Protein AF-A0A6B1GBG8-F1 (afdb_monomer_lite)

Radius of gyration: 20.49 Å; chains: 1; bounding box: 56×44×57 Å

Sequence (162 aa):
MVTTERNPVDLGHRLVSLHEVITKLRRECPWDRAQTHATLAPYALDEASELAEALQAAEEALSGDTDESATAIEDLVEELGDVLLQVLMNAAIGEQAGTFTLAEVLETVEAKMLRRHPHVFERDPDAPEPTDAELSVQWEAIKAAEREARAQRIAAREARTS

Foldseek 3Di:
DDPPPPDVVVVVVVVVVVLVVLLVCCVPPPVLVPDDLVNCVVVLVVLVVQLVVLVVQQVVLVVDDDPSNVVSVVSNVVSVVSNVSSLSSHQSNCVVVVNHHPVVVVVVVVVVVCLLPCLVVVDDPPDDRDDPVRSVVSNVVSVVVVVVVVVVVVVVVVVVVD

Secondary structure (DSSP, 8-state):
-------HHHHHHHHHHHHHHHHHHHHH-HHHHH--HHHHHHHHHHHHHHHHHHHHHHHHHHHS-STHHHHHHHHHHHHHHHHHHHHHHHHHHHHHTTS--HHHHHHHHHHHHHHH-HHHHSS-TTSPPPPHHHHHHHHHHHHHHHHHHHHHHHHHHHTT--

Structure (mmCIF, N/CA/C/O backbone):
data_AF-A0A6B1GBG8-F1
#
_entry.id   AF-A0A6B1GBG8-F1
#
loop_
_atom_site.group_PDB
_atom_site.id
_atom_site.type_symbol
_atom_site.label_atom_id
_atom_site.label_alt_id
_atom_site.label_comp_id
_atom_site.label_asym_id
_atom_site.label_entity_id
_atom_site.label_seq_id
_atom_site.pdbx_PDB_ins_code
_atom_site.Cartn_x
_atom_site.Cartn_y
_atom_site.Cartn_z
_atom_site.occupancy
_atom_site.B_iso_or_equiv
_atom_site.auth_seq_id
_atom_site.auth_comp_id
_atom_site.auth_asym_id
_atom_site.auth_atom_id
_atom_site.pdbx_PDB_model_num
ATOM 1 N N . MET A 1 1 ? 21.094 -22.755 -6.198 1.00 35.41 1 MET A N 1
ATOM 2 C CA . MET A 1 1 ? 20.268 -21.957 -7.124 1.00 35.41 1 MET A CA 1
ATOM 3 C C . MET A 1 1 ? 18.860 -22.540 -7.112 1.00 35.41 1 MET A C 1
ATOM 5 O O . MET A 1 1 ? 18.545 -23.404 -7.918 1.00 35.41 1 MET A O 1
ATOM 9 N N . VAL A 1 2 ? 18.059 -22.189 -6.102 1.00 34.66 2 VAL A N 1
ATOM 10 C CA . VAL A 1 2 ? 16.650 -22.600 -6.048 1.00 34.66 2 VAL A CA 1
ATOM 11 C C . VAL A 1 2 ? 15.888 -21.574 -6.870 1.00 34.66 2 VAL A C 1
ATOM 13 O O . VAL A 1 2 ? 15.715 -20.438 -6.447 1.00 34.66 2 VAL A O 1
ATOM 16 N N . THR A 1 3 ? 15.502 -21.949 -8.082 1.00 43.97 3 THR A N 1
ATOM 17 C CA . THR A 1 3 ? 14.467 -21.236 -8.825 1.00 43.97 3 THR A CA 1
ATOM 18 C C . THR A 1 3 ? 13.159 -21.459 -8.077 1.00 43.97 3 THR A C 1
ATOM 20 O O . THR A 1 3 ? 12.514 -22.492 -8.251 1.00 43.97 3 THR A O 1
ATOM 23 N N . THR A 1 4 ? 12.796 -20.542 -7.183 1.00 52.06 4 THR A N 1
ATOM 24 C CA . THR A 1 4 ? 11.460 -20.533 -6.590 1.00 52.06 4 THR A CA 1
ATOM 25 C C . THR A 1 4 ? 10.491 -20.218 -7.723 1.00 52.06 4 THR A C 1
ATOM 27 O O . THR A 1 4 ? 10.366 -19.064 -8.135 1.00 52.06 4 THR A O 1
ATOM 30 N N . GLU A 1 5 ? 9.850 -21.241 -8.293 1.00 49.81 5 GLU A N 1
ATOM 31 C CA . GLU A 1 5 ? 8.660 -21.027 -9.113 1.00 49.81 5 GLU A CA 1
ATOM 32 C C . GLU A 1 5 ? 7.691 -20.186 -8.278 1.00 49.81 5 GLU A C 1
ATOM 34 O O . GLU A 1 5 ? 7.261 -20.602 -7.199 1.00 49.81 5 GLU A O 1
ATOM 39 N N . ARG A 1 6 ? 7.396 -18.965 -8.738 1.00 59.47 6 ARG A N 1
ATOM 40 C CA . ARG A 1 6 ? 6.425 -18.082 -8.089 1.00 59.47 6 ARG A CA 1
ATOM 41 C C . ARG A 1 6 ? 5.047 -18.710 -8.259 1.00 59.47 6 ARG A C 1
ATOM 43 O O . ARG A 1 6 ? 4.381 -18.496 -9.266 1.00 59.47 6 ARG A O 1
ATOM 50 N N . ASN A 1 7 ? 4.649 -19.525 -7.290 1.00 63.94 7 ASN A N 1
ATOM 51 C CA . ASN A 1 7 ? 3.328 -20.124 -7.242 1.00 63.94 7 ASN A CA 1
ATOM 52 C C . ASN A 1 7 ? 2.310 -19.044 -6.820 1.00 63.94 7 ASN A C 1
ATOM 54 O O . ASN A 1 7 ? 2.359 -18.591 -5.674 1.00 63.94 7 ASN A O 1
ATOM 58 N N . PRO A 1 8 ? 1.371 -18.629 -7.692 1.00 63.62 8 PRO A N 1
ATOM 59 C CA . PRO A 1 8 ? 0.387 -17.599 -7.353 1.00 63.62 8 PRO A CA 1
ATOM 60 C C . PRO A 1 8 ? -0.531 -18.011 -6.190 1.00 63.62 8 PRO A C 1
ATOM 62 O O . PRO A 1 8 ? -1.005 -17.151 -5.451 1.00 63.62 8 PRO A O 1
ATOM 65 N N . VAL A 1 9 ? -0.731 -19.318 -5.974 1.00 68.31 9 VAL A N 1
ATOM 66 C CA . VAL A 1 9 ? -1.481 -19.844 -4.823 1.00 68.31 9 VAL A CA 1
ATOM 67 C C . VAL A 1 9 ? -0.731 -19.582 -3.511 1.00 68.31 9 VAL A C 1
ATOM 69 O O . VAL A 1 9 ? -1.359 -19.247 -2.511 1.00 68.31 9 VAL A O 1
ATOM 72 N N . ASP A 1 10 ? 0.605 -19.667 -3.509 1.00 85.88 10 ASP A N 1
ATOM 73 C CA . ASP A 1 10 ? 1.422 -19.347 -2.327 1.00 85.88 10 ASP A CA 1
ATOM 74 C C . ASP A 1 10 ? 1.359 -17.849 -1.993 1.00 85.88 10 ASP A C 1
ATOM 76 O O . ASP A 1 10 ? 1.184 -17.478 -0.834 1.00 85.88 10 ASP A O 1
ATOM 80 N N . LEU A 1 11 ? 1.408 -16.978 -3.007 1.00 87.94 11 LEU A N 1
ATOM 81 C CA . LEU A 1 11 ? 1.318 -15.527 -2.811 1.00 87.94 11 LEU A CA 1
ATOM 82 C C . LEU A 1 11 ? -0.025 -15.107 -2.197 1.00 87.94 11 LEU A C 1
ATOM 84 O O . LEU A 1 11 ? -0.044 -14.359 -1.218 1.00 87.94 11 LEU A O 1
ATOM 88 N N . GLY A 1 12 ? -1.137 -15.611 -2.742 1.00 90.12 12 GLY A N 1
ATOM 89 C CA . GLY A 1 12 ? -2.470 -15.329 -2.205 1.00 90.12 12 GLY A CA 1
ATOM 90 C C . GLY A 1 12 ? -2.600 -15.760 -0.742 1.00 90.12 12 GLY A C 1
ATOM 91 O O . GLY A 1 12 ? -3.055 -14.980 0.093 1.00 90.12 12 GLY A O 1
ATOM 92 N N . HIS A 1 13 ? -2.118 -16.960 -0.402 1.00 94.25 13 HIS A N 1
ATOM 93 C CA . HIS A 1 13 ? -2.116 -17.436 0.982 1.00 94.25 13 HIS A CA 1
ATOM 94 C C . HIS A 1 13 ? -1.251 -16.577 1.911 1.00 94.25 13 HIS A C 1
ATOM 96 O O . HIS A 1 13 ? -1.662 -16.319 3.041 1.00 94.25 13 HIS A O 1
ATOM 102 N N . ARG A 1 14 ? -0.078 -16.108 1.464 1.00 94.38 14 ARG A N 1
ATOM 103 C CA . ARG A 1 14 ? 0.786 -15.230 2.274 1.00 94.38 14 ARG A CA 1
ATOM 104 C C . ARG A 1 14 ? 0.128 -13.890 2.576 1.00 94.38 14 ARG A C 1
ATOM 106 O O . ARG A 1 14 ? 0.174 -13.458 3.724 1.00 94.38 14 ARG A O 1
ATOM 113 N N . LEU A 1 15 ? -0.512 -13.266 1.586 1.00 94.69 15 LEU A N 1
ATOM 114 C CA . LEU A 1 15 ? -1.216 -11.998 1.787 1.00 94.69 15 LEU A CA 1
ATOM 115 C C . LEU A 1 15 ? -2.399 -12.158 2.751 1.00 94.69 15 LEU A C 1
ATOM 117 O O . LEU A 1 15 ? -2.546 -11.358 3.673 1.00 94.69 15 LEU A O 1
ATOM 121 N N . VAL A 1 16 ? -3.204 -13.213 2.574 1.00 95.31 16 VAL A N 1
ATOM 122 C CA . VAL A 1 16 ? -4.323 -13.523 3.479 1.00 95.31 16 VAL A CA 1
ATOM 123 C C . VAL A 1 16 ? -3.816 -13.776 4.899 1.00 95.31 16 VAL A C 1
ATOM 125 O O . VAL A 1 16 ? -4.316 -13.167 5.839 1.00 95.31 16 VAL A O 1
ATOM 128 N N . SER A 1 17 ? -2.780 -14.603 5.053 1.00 96.88 17 SER A N 1
ATOM 129 C CA . SER A 1 17 ? -2.162 -14.897 6.351 1.00 96.88 17 SER A CA 1
ATOM 130 C C . SER A 1 17 ? -1.656 -13.629 7.048 1.00 96.88 17 SER A C 1
ATOM 132 O O . SER A 1 17 ? -1.943 -13.407 8.225 1.00 96.88 17 SER A O 1
ATOM 134 N N . LEU A 1 18 ? -0.961 -12.743 6.325 1.00 97.31 18 LEU A N 1
ATOM 135 C CA . LEU A 1 18 ? -0.493 -11.470 6.879 1.00 97.31 18 LEU A CA 1
ATOM 136 C C . LEU A 1 18 ? -1.667 -10.580 7.310 1.00 97.31 18 LEU A C 1
ATOM 138 O O . LEU A 1 18 ? -1.662 -10.040 8.415 1.00 97.31 18 LEU A O 1
ATOM 142 N N . HIS A 1 19 ? -2.705 -10.465 6.483 1.00 97.75 19 HIS A N 1
ATOM 143 C CA . HIS A 1 19 ? -3.897 -9.696 6.825 1.00 97.75 19 HIS A CA 1
ATOM 144 C C . HIS A 1 19 ? -4.621 -10.244 8.074 1.00 97.75 19 HIS A C 1
ATOM 146 O O . HIS A 1 19 ? -5.067 -9.466 8.925 1.00 97.75 19 HIS A O 1
ATOM 152 N N . GLU A 1 20 ? -4.679 -11.569 8.248 1.00 98.12 20 GLU A N 1
ATOM 153 C CA . GLU A 1 20 ? -5.204 -12.208 9.462 1.00 98.12 20 GLU A CA 1
ATOM 154 C C . GLU A 1 20 ? -4.360 -11.881 10.702 1.00 98.12 20 GLU A C 1
ATOM 156 O O . GLU A 1 20 ? -4.918 -11.597 11.769 1.00 98.12 20 GLU A O 1
ATOM 161 N N . VAL A 1 21 ? -3.026 -11.871 10.573 1.00 98.56 21 VAL A N 1
ATOM 162 C CA . VAL A 1 21 ? -2.109 -11.459 11.649 1.00 98.56 21 VAL A CA 1
ATOM 163 C C . VAL A 1 21 ? -2.389 -10.016 12.067 1.00 98.56 21 VAL A C 1
ATOM 165 O O . VAL A 1 21 ? -2.610 -9.766 13.254 1.00 98.56 21 VAL A O 1
ATOM 168 N N . ILE A 1 22 ? -2.464 -9.083 11.115 1.00 98.44 22 ILE A N 1
ATOM 169 C CA . ILE A 1 22 ? -2.750 -7.666 11.390 1.00 98.44 22 ILE A CA 1
ATOM 170 C C . ILE A 1 22 ? -4.116 -7.488 12.057 1.00 98.44 22 ILE A C 1
ATOM 172 O O . ILE A 1 22 ? -4.238 -6.808 13.079 1.00 98.44 22 ILE A O 1
ATOM 176 N N . THR A 1 23 ? -5.144 -8.161 11.544 1.00 97.88 23 THR A N 1
ATOM 177 C CA . THR A 1 23 ? -6.491 -8.117 12.126 1.00 97.88 23 THR A CA 1
ATOM 178 C C . THR A 1 23 ? -6.508 -8.660 13.557 1.00 97.88 23 THR A C 1
ATOM 180 O O . THR A 1 23 ? -7.161 -8.090 14.442 1.00 97.88 23 THR A O 1
ATOM 183 N N . LYS A 1 24 ? -5.753 -9.731 13.829 1.00 98.31 24 LYS A N 1
ATOM 184 C CA . LYS A 1 24 ? -5.597 -10.274 15.180 1.00 98.31 24 LYS A CA 1
ATOM 185 C C . LYS A 1 24 ? -4.879 -9.296 16.108 1.00 98.31 24 LYS A C 1
ATOM 187 O O . LYS A 1 24 ? -5.369 -9.077 17.217 1.00 98.31 24 LYS A O 1
ATOM 192 N N . LEU A 1 25 ? -3.777 -8.685 15.671 1.00 98.50 25 LEU A N 1
ATOM 193 C CA . LEU A 1 25 ? -3.046 -7.673 16.444 1.00 98.50 25 LEU A CA 1
ATOM 194 C C . LEU A 1 25 ? -3.954 -6.496 16.799 1.00 98.50 25 LEU A C 1
ATOM 196 O O . LEU A 1 25 ? -4.107 -6.164 17.972 1.00 98.50 25 LEU A O 1
ATOM 200 N N . ARG A 1 26 ? -4.683 -5.957 15.821 1.00 97.50 26 ARG A N 1
ATOM 201 C CA . ARG A 1 26 ? -5.675 -4.891 16.024 1.00 97.50 26 ARG A CA 1
ATOM 202 C C . ARG A 1 26 ? -6.783 -5.257 17.018 1.00 97.50 26 ARG A C 1
ATOM 204 O O . ARG A 1 26 ? -7.362 -4.367 17.641 1.00 97.50 26 ARG A O 1
ATOM 211 N N . ARG A 1 27 ? -7.107 -6.543 17.180 1.00 97.12 27 ARG A N 1
ATOM 212 C CA . ARG A 1 27 ? -8.089 -7.021 18.166 1.00 97.12 27 ARG A CA 1
ATOM 213 C C . ARG A 1 27 ? -7.465 -7.210 19.549 1.00 97.12 27 ARG A C 1
ATOM 215 O O . ARG A 1 27 ? -8.035 -6.768 20.547 1.00 97.12 27 ARG A O 1
ATOM 222 N N . GLU A 1 28 ? -6.312 -7.862 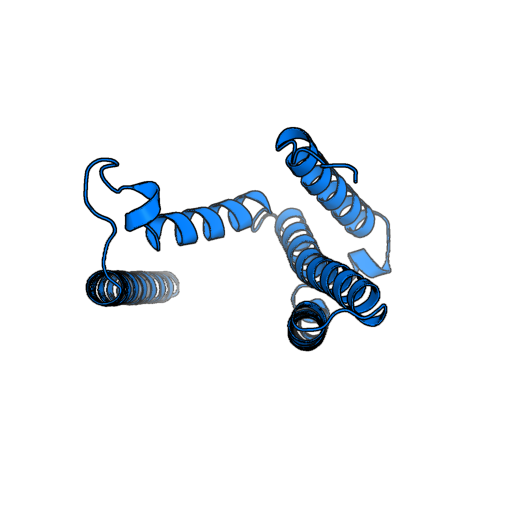19.617 1.00 98.19 28 GLU A N 1
ATOM 223 C CA . GLU A 1 28 ? -5.764 -8.421 20.857 1.00 98.19 28 GLU A CA 1
ATOM 224 C C . GLU A 1 28 ? -4.651 -7.554 21.470 1.00 98.19 28 GLU A C 1
ATOM 226 O O . GLU A 1 28 ? -4.604 -7.410 22.693 1.00 98.19 28 GLU A O 1
ATOM 231 N N . CYS A 1 29 ? -3.827 -6.881 20.663 1.00 98.31 29 CYS A N 1
ATOM 232 C CA . CYS A 1 29 ? -2.754 -6.009 21.139 1.00 98.31 29 CYS A CA 1
ATOM 233 C C . CYS A 1 29 ? -3.278 -4.600 21.485 1.00 98.31 29 CYS A C 1
ATOM 235 O O . CYS A 1 29 ? -3.853 -3.926 20.629 1.00 98.31 29 CYS A O 1
ATOM 237 N N . PRO A 1 30 ? -3.099 -4.106 22.730 1.00 98.06 30 PRO A N 1
ATOM 238 C CA . PRO A 1 30 ? -3.549 -2.769 23.114 1.00 98.06 30 PRO A CA 1
ATOM 239 C C . PRO A 1 30 ? -2.910 -1.630 22.324 1.00 98.06 30 PRO A C 1
ATOM 241 O O . PRO A 1 30 ? -3.590 -0.640 22.065 1.00 98.06 30 PRO A O 1
ATOM 244 N N . TRP A 1 31 ? -1.635 -1.769 21.954 1.00 97.88 31 TRP A N 1
ATOM 245 C CA . TRP A 1 31 ? -0.913 -0.742 21.209 1.00 97.88 31 TRP A CA 1
ATOM 246 C C . TRP A 1 31 ? -1.430 -0.643 19.775 1.00 97.88 31 TRP A C 1
ATOM 248 O O . TRP A 1 31 ? -1.849 0.436 19.359 1.00 97.88 31 TRP A O 1
ATOM 258 N N . ASP A 1 32 ? -1.527 -1.775 19.071 1.00 98.25 32 ASP A N 1
ATOM 259 C CA . ASP A 1 32 ? -2.067 -1.809 17.711 1.00 98.25 32 ASP A CA 1
ATOM 260 C C . ASP A 1 32 ? -3.511 -1.339 17.683 1.00 98.25 32 ASP A C 1
ATOM 262 O O . ASP A 1 32 ? -3.860 -0.524 16.839 1.00 98.25 32 ASP A O 1
ATOM 266 N N . ARG A 1 33 ? -4.350 -1.786 18.627 1.00 98.06 33 ARG A N 1
ATOM 267 C CA . ARG A 1 33 ? -5.765 -1.397 18.728 1.00 98.06 33 ARG A CA 1
ATOM 268 C C . ARG A 1 33 ? -5.971 0.103 18.955 1.00 98.06 33 ARG A C 1
ATOM 270 O O . ARG A 1 33 ? -6.981 0.644 18.510 1.00 98.06 33 ARG A O 1
ATOM 277 N N . ALA A 1 34 ? -5.048 0.769 19.649 1.00 98.00 34 ALA A N 1
ATOM 278 C CA . ALA A 1 34 ? -5.127 2.205 19.909 1.00 98.00 34 ALA A CA 1
ATOM 279 C C . ALA A 1 34 ? -4.843 3.060 18.662 1.00 98.00 34 ALA A C 1
ATOM 281 O O . ALA A 1 34 ? -5.191 4.241 18.650 1.00 98.00 34 ALA A O 1
ATOM 282 N N . GLN A 1 35 ? -4.246 2.479 17.615 1.00 98.50 35 GLN A N 1
ATOM 283 C CA . GLN A 1 35 ? -3.935 3.204 16.388 1.00 98.50 35 GLN A CA 1
ATOM 284 C C . GLN A 1 35 ? -5.198 3.655 15.641 1.00 98.50 35 GLN A C 1
ATOM 286 O O . GLN A 1 35 ? -6.241 2.995 15.651 1.00 98.50 35 GLN A O 1
ATOM 291 N N . THR A 1 36 ? -5.082 4.787 14.959 1.00 98.56 36 THR A N 1
ATOM 292 C CA . THR A 1 36 ? -6.079 5.377 14.063 1.00 98.56 36 THR A CA 1
ATOM 293 C C . THR A 1 36 ? -5.383 5.798 12.770 1.00 98.56 36 THR A C 1
ATOM 295 O O . THR A 1 36 ? -4.162 5.929 12.748 1.00 98.56 36 THR A O 1
ATOM 298 N N . HIS A 1 37 ? -6.141 6.110 11.715 1.00 98.38 37 HIS A N 1
ATOM 299 C CA . HIS A 1 37 ? -5.560 6.685 10.493 1.00 98.38 37 HIS A CA 1
ATOM 300 C C . HIS A 1 37 ? -4.672 7.910 10.784 1.00 98.38 37 HIS A C 1
ATOM 302 O O . HIS A 1 37 ? -3.634 8.091 10.160 1.00 98.38 37 HIS A O 1
ATOM 308 N N . ALA A 1 38 ? -5.063 8.740 11.758 1.00 98.50 38 ALA A N 1
ATOM 309 C CA . ALA A 1 38 ? -4.325 9.947 12.114 1.00 98.50 38 ALA A CA 1
ATOM 310 C C . ALA A 1 38 ? -3.023 9.647 12.870 1.00 98.50 38 ALA A C 1
ATOM 312 O O . ALA A 1 38 ? -2.028 10.327 12.644 1.00 98.50 38 ALA A O 1
ATOM 313 N N . THR A 1 39 ? -3.016 8.644 13.755 1.00 98.50 39 THR A N 1
ATOM 314 C CA . THR A 1 39 ? -1.799 8.278 14.499 1.00 98.50 39 THR A CA 1
ATOM 315 C C . THR A 1 39 ? -0.808 7.510 13.634 1.00 98.50 39 THR A C 1
ATOM 317 O O . THR A 1 39 ? 0.381 7.593 13.903 1.00 98.50 39 THR A O 1
ATOM 320 N N . LEU A 1 40 ? -1.278 6.815 12.590 1.00 98.56 40 LEU A N 1
ATOM 321 C CA . LEU A 1 40 ? -0.430 6.099 11.631 1.00 98.56 40 LEU A CA 1
ATOM 322 C C . LEU A 1 40 ? 0.175 6.999 10.543 1.00 98.56 40 LEU A C 1
ATOM 324 O O . LEU A 1 40 ? 1.171 6.629 9.937 1.00 98.56 40 LEU A O 1
ATOM 328 N N . ALA A 1 41 ? -0.399 8.179 10.287 1.00 98.44 41 ALA A N 1
ATOM 329 C CA . ALA A 1 41 ? 0.037 9.045 9.191 1.00 98.44 41 ALA A CA 1
ATOM 330 C C . ALA A 1 41 ? 1.523 9.471 9.240 1.00 98.44 41 ALA A C 1
ATOM 332 O O . ALA A 1 41 ? 2.132 9.491 8.173 1.00 98.44 41 ALA A O 1
ATOM 333 N N . PRO A 1 42 ? 2.123 9.803 10.406 1.00 98.38 42 PRO A N 1
ATOM 334 C CA . PRO A 1 42 ? 3.555 10.096 10.482 1.00 98.38 42 PRO A CA 1
ATOM 335 C C . PRO A 1 42 ? 4.411 8.882 10.117 1.00 98.38 42 PRO A C 1
ATOM 337 O O . PRO A 1 42 ? 5.276 9.005 9.264 1.00 98.38 42 PRO A O 1
ATOM 340 N N . TYR A 1 43 ? 4.088 7.704 10.658 1.00 97.94 43 TYR A N 1
ATOM 341 C CA . TYR A 1 43 ? 4.808 6.468 10.343 1.00 97.94 43 TYR A CA 1
ATOM 342 C C . TYR A 1 43 ? 4.739 6.152 8.850 1.00 97.94 43 TYR A C 1
ATOM 344 O O . TYR A 1 43 ? 5.754 5.896 8.234 1.00 97.94 43 TYR A O 1
ATOM 352 N N . ALA A 1 44 ? 3.571 6.300 8.215 1.00 98.06 44 ALA A N 1
ATOM 353 C CA . ALA A 1 44 ? 3.449 6.107 6.770 1.00 98.06 44 ALA A CA 1
ATOM 354 C C . ALA A 1 44 ? 4.317 7.060 5.922 1.00 98.06 44 ALA A C 1
ATOM 356 O O . ALA A 1 44 ? 4.603 6.742 4.769 1.00 98.06 44 ALA A O 1
ATOM 357 N N . LEU A 1 45 ? 4.694 8.230 6.449 1.00 98.38 45 LEU A N 1
ATOM 358 C CA . LEU A 1 45 ? 5.651 9.124 5.796 1.00 98.38 45 LEU A CA 1
ATOM 359 C C . LEU A 1 45 ? 7.095 8.673 6.037 1.00 98.38 45 LEU A C 1
ATOM 361 O O . LEU A 1 45 ? 7.899 8.753 5.108 1.00 98.38 45 LEU A O 1
ATOM 365 N N . ASP A 1 46 ? 7.393 8.215 7.251 1.00 98.44 46 AS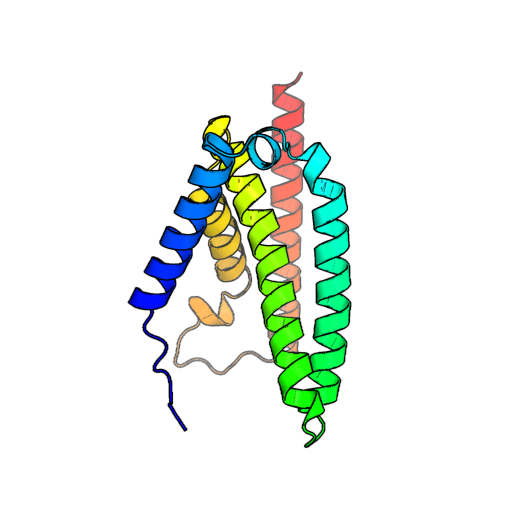P A N 1
ATOM 366 C CA . ASP A 1 46 ? 8.707 7.702 7.634 1.00 98.44 46 ASP A CA 1
ATOM 367 C C . ASP A 1 46 ? 9.038 6.442 6.810 1.00 98.44 46 ASP A C 1
ATOM 369 O O . ASP A 1 46 ? 9.978 6.505 6.021 1.00 98.44 46 ASP A O 1
ATOM 373 N N . GLU A 1 47 ? 8.172 5.414 6.801 1.00 98.38 47 GLU A N 1
ATOM 374 C CA . GLU A 1 47 ? 8.392 4.175 6.017 1.00 98.38 47 GLU A CA 1
ATOM 375 C C . GLU A 1 47 ? 8.539 4.466 4.509 1.00 98.38 47 GLU A C 1
ATOM 377 O O . GLU A 1 47 ? 9.274 3.817 3.772 1.00 98.38 47 GLU A O 1
ATOM 382 N N . ALA A 1 48 ? 7.801 5.457 3.992 1.00 98.44 48 ALA A N 1
ATOM 383 C CA . ALA A 1 48 ? 7.903 5.836 2.583 1.00 98.44 48 ALA A CA 1
ATOM 384 C C . ALA A 1 48 ? 9.228 6.547 2.264 1.00 98.44 48 ALA A C 1
ATOM 386 O O . ALA A 1 48 ? 9.680 6.509 1.117 1.00 98.44 48 ALA A O 1
ATOM 387 N N . SER A 1 49 ? 9.814 7.223 3.253 1.00 98.38 49 SER A N 1
ATOM 388 C CA . SER A 1 49 ? 11.122 7.866 3.138 1.00 98.38 49 SER A CA 1
ATOM 389 C C . SER A 1 49 ? 12.236 6.826 3.249 1.00 98.38 49 SER A C 1
ATOM 391 O O . SER A 1 49 ? 13.125 6.826 2.402 1.00 98.38 49 SER A O 1
ATOM 393 N N . GLU A 1 50 ? 12.135 5.896 4.198 1.00 98.44 50 GLU A N 1
ATOM 394 C CA . GLU A 1 50 ? 13.073 4.779 4.373 1.00 98.44 50 GLU A CA 1
ATOM 395 C C . GLU A 1 50 ? 13.072 3.863 3.138 1.00 98.44 50 GLU A C 1
ATOM 397 O O . GLU A 1 50 ? 14.127 3.618 2.547 1.00 98.44 50 GLU A O 1
ATOM 402 N N . LEU A 1 51 ? 11.895 3.529 2.591 1.00 98.56 51 LEU A N 1
ATOM 403 C CA . LEU A 1 51 ? 11.788 2.845 1.298 1.00 98.56 51 LEU A CA 1
ATOM 404 C C . LEU A 1 51 ? 12.480 3.612 0.161 1.00 98.56 51 LEU A C 1
ATOM 406 O O . LEU A 1 51 ? 13.101 3.004 -0.714 1.00 98.56 51 LEU A O 1
ATOM 410 N N . ALA A 1 52 ? 12.372 4.942 0.124 1.00 98.25 52 ALA A N 1
ATOM 411 C CA . ALA A 1 52 ? 13.022 5.739 -0.914 1.00 98.25 52 ALA A CA 1
ATOM 412 C C . ALA A 1 52 ? 14.557 5.712 -0.806 1.00 98.25 52 ALA A C 1
ATOM 414 O O . ALA A 1 52 ? 15.233 5.790 -1.838 1.00 98.25 52 ALA A O 1
ATOM 415 N N . GLU A 1 53 ? 15.102 5.601 0.406 1.00 97.19 53 GLU A N 1
ATOM 416 C CA . GLU A 1 53 ? 16.535 5.410 0.656 1.00 97.19 53 GLU A CA 1
ATOM 417 C C . GLU A 1 53 ? 16.977 3.993 0.263 1.00 97.19 53 GLU A C 1
ATOM 419 O O . GLU A 1 53 ? 17.925 3.843 -0.514 1.00 97.19 53 GLU A O 1
ATOM 424 N N . ALA A 1 54 ? 16.236 2.962 0.681 1.00 96.56 54 ALA A N 1
ATOM 425 C CA . ALA A 1 54 ? 16.536 1.569 0.351 1.00 96.56 54 ALA A CA 1
ATOM 426 C C . ALA A 1 54 ? 16.482 1.289 -1.161 1.00 96.56 54 ALA A C 1
ATOM 428 O O . ALA A 1 54 ? 17.313 0.553 -1.690 1.00 96.56 54 ALA A O 1
ATOM 429 N N . LEU A 1 55 ? 15.561 1.925 -1.897 1.00 96.00 55 LEU A N 1
ATOM 430 C CA . LEU A 1 55 ? 15.509 1.844 -3.362 1.00 96.00 55 LEU A CA 1
ATOM 431 C C . LEU A 1 55 ? 16.787 2.377 -4.027 1.00 96.00 55 LEU A C 1
ATOM 433 O O . LEU A 1 55 ? 17.257 1.789 -5.000 1.00 96.00 55 LEU A O 1
ATOM 437 N N . GLN A 1 56 ? 17.348 3.478 -3.520 1.00 93.81 56 GLN A N 1
ATOM 438 C CA . GLN A 1 56 ? 18.589 4.048 -4.055 1.00 93.81 56 GLN A CA 1
ATOM 439 C C . GLN A 1 56 ? 19.778 3.131 -3.765 1.00 93.81 56 GLN A C 1
ATOM 441 O O . GLN A 1 56 ? 20.536 2.812 -4.679 1.00 93.81 56 GLN A O 1
ATOM 446 N N . ALA A 1 57 ? 19.891 2.650 -2.524 1.00 91.62 57 ALA A N 1
ATOM 447 C CA . ALA A 1 57 ? 20.940 1.714 -2.130 1.00 91.62 57 ALA A CA 1
ATOM 448 C C . ALA A 1 57 ? 20.879 0.406 -2.939 1.00 91.62 57 ALA A C 1
ATOM 450 O O . ALA A 1 57 ? 21.908 -0.089 -3.396 1.00 91.62 57 ALA A O 1
ATOM 451 N N . ALA A 1 58 ? 19.677 -0.129 -3.174 1.00 92.00 58 ALA A N 1
ATOM 452 C CA . ALA A 1 58 ? 19.478 -1.329 -3.978 1.00 92.00 58 ALA A CA 1
ATOM 453 C C . ALA A 1 58 ? 19.884 -1.131 -5.447 1.00 92.00 58 ALA A C 1
ATOM 455 O O . ALA A 1 58 ? 20.511 -2.015 -6.025 1.00 92.00 58 ALA A O 1
ATOM 456 N N . GLU A 1 59 ? 19.572 0.015 -6.058 1.00 90.69 59 GLU A N 1
ATOM 457 C CA . GLU A 1 59 ? 19.991 0.310 -7.436 1.00 90.69 59 GLU A CA 1
ATOM 458 C C . GLU A 1 59 ? 21.523 0.408 -7.550 1.00 90.69 59 GLU A C 1
ATOM 460 O O . GLU A 1 59 ? 22.121 -0.154 -8.471 1.00 90.69 59 GLU A O 1
ATOM 465 N N . GLU A 1 60 ? 22.178 1.066 -6.586 1.00 86.38 60 GLU A N 1
ATOM 466 C CA . GLU A 1 60 ? 23.642 1.151 -6.523 1.00 86.38 60 GLU A CA 1
ATOM 467 C C . GLU A 1 60 ? 24.277 -0.236 -6.366 1.00 86.38 60 GLU A C 1
ATOM 469 O O . GLU A 1 60 ? 25.181 -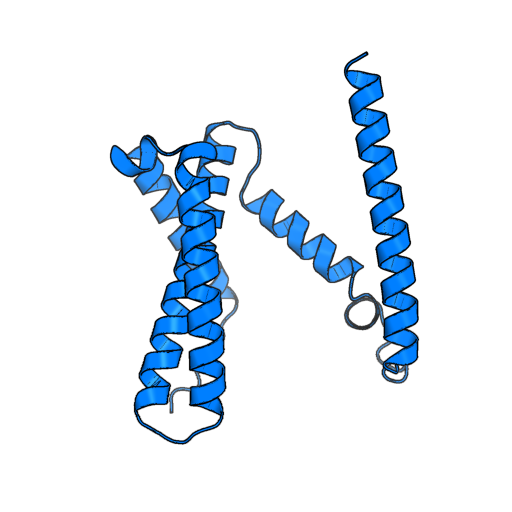0.593 -7.127 1.00 86.38 60 GLU A O 1
ATOM 474 N N . ALA A 1 61 ? 23.749 -1.048 -5.449 1.00 86.38 61 ALA A N 1
ATOM 475 C CA . ALA A 1 61 ? 24.149 -2.434 -5.236 1.00 86.38 61 ALA A CA 1
ATOM 476 C C . ALA A 1 61 ? 24.012 -3.292 -6.502 1.00 86.38 61 ALA A C 1
ATOM 478 O O . ALA A 1 61 ? 24.950 -3.988 -6.879 1.00 86.38 61 ALA A O 1
ATOM 479 N N . LEU A 1 62 ? 22.879 -3.208 -7.206 1.00 82.25 62 LEU A N 1
ATOM 480 C CA . LEU A 1 62 ? 22.630 -3.969 -8.438 1.00 82.25 62 LEU A CA 1
ATOM 481 C C . LEU A 1 62 ? 23.556 -3.568 -9.599 1.00 82.25 62 LEU A C 1
ATOM 483 O O . LEU A 1 62 ? 23.706 -4.331 -10.557 1.00 82.25 62 LEU A O 1
ATOM 487 N N . SER A 1 63 ? 24.177 -2.388 -9.527 1.00 80.25 63 SER A N 1
ATOM 488 C CA . SER A 1 63 ? 25.173 -1.924 -10.497 1.00 80.25 63 SER A CA 1
ATOM 489 C C . SER A 1 63 ? 26.607 -2.401 -10.197 1.00 80.25 63 SER A C 1
ATOM 491 O O . SER A 1 63 ? 27.483 -2.292 -11.063 1.00 80.25 63 SER A O 1
ATOM 4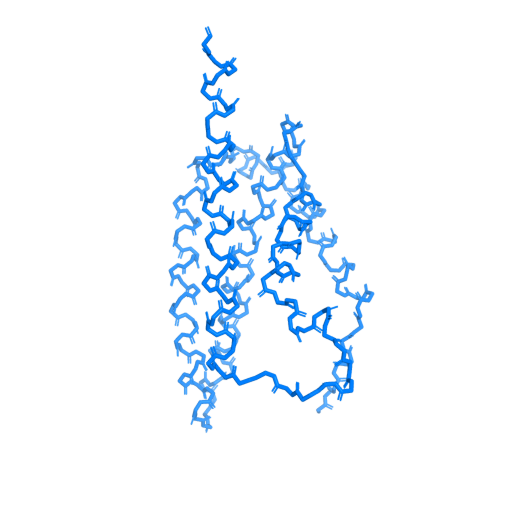93 N N . GLY A 1 64 ? 26.849 -2.944 -8.996 1.00 68.56 64 GLY A N 1
ATOM 494 C CA . GLY A 1 64 ? 28.122 -3.500 -8.531 1.00 68.56 64 GLY A CA 1
ATOM 495 C C . GLY A 1 64 ? 28.066 -5.016 -8.296 1.00 68.56 64 GLY A C 1
ATOM 496 O O . GLY A 1 64 ? 27.020 -5.640 -8.395 1.00 68.56 64 GLY A O 1
ATOM 497 N N . ASP A 1 65 ? 29.216 -5.631 -8.008 1.00 61.06 65 ASP A N 1
ATOM 498 C CA . ASP A 1 65 ? 29.321 -7.067 -7.687 1.00 61.06 65 ASP A CA 1
ATOM 499 C C . ASP A 1 65 ? 30.066 -7.207 -6.346 1.00 61.06 65 ASP A C 1
ATOM 501 O O . ASP A 1 65 ? 31.267 -7.487 -6.291 1.00 61.06 65 ASP A O 1
ATOM 505 N N . THR A 1 66 ? 29.379 -6.857 -5.252 1.00 64.56 66 THR A N 1
ATOM 506 C CA . THR A 1 66 ? 29.929 -6.823 -3.882 1.00 64.56 66 THR A CA 1
ATOM 507 C C . THR A 1 66 ? 28.975 -7.474 -2.876 1.00 64.56 66 THR A C 1
ATOM 509 O O . THR A 1 66 ? 27.762 -7.476 -3.078 1.00 64.56 66 THR A O 1
ATOM 512 N N . ASP A 1 67 ? 29.507 -7.983 -1.757 1.00 68.38 67 ASP A N 1
ATOM 513 C CA . ASP A 1 67 ? 28.714 -8.556 -0.650 1.00 68.38 67 ASP A CA 1
ATOM 514 C C . ASP A 1 67 ? 27.705 -7.552 -0.043 1.00 68.38 67 ASP A C 1
ATOM 516 O O . ASP A 1 67 ? 26.680 -7.961 0.498 1.00 68.38 67 ASP A O 1
ATOM 520 N N . GLU A 1 68 ? 27.939 -6.242 -0.199 1.00 71.25 68 GLU A N 1
ATOM 521 C CA . GLU A 1 68 ? 27.004 -5.164 0.180 1.00 71.25 68 GLU A CA 1
ATOM 522 C C . GLU A 1 68 ? 25.674 -5.246 -0.592 1.00 71.25 68 GLU A C 1
ATOM 524 O O . GLU A 1 68 ? 24.644 -4.764 -0.121 1.00 71.25 68 GLU A O 1
ATOM 529 N N . SER A 1 69 ? 25.667 -5.933 -1.739 1.00 76.31 69 SER A N 1
ATOM 530 C CA . SER A 1 69 ? 24.477 -6.078 -2.578 1.00 76.31 69 SER A CA 1
ATOM 531 C C . SER A 1 69 ? 23.421 -6.994 -1.972 1.00 76.31 69 SER A C 1
ATOM 533 O O . SER A 1 69 ? 22.236 -6.811 -2.228 1.00 76.31 69 SER A O 1
ATOM 535 N N . ALA A 1 70 ? 23.820 -7.981 -1.164 1.00 81.62 70 ALA A N 1
ATOM 536 C CA . ALA A 1 70 ? 22.860 -8.860 -0.503 1.00 81.62 70 ALA A CA 1
ATOM 537 C C . ALA A 1 70 ? 22.098 -8.110 0.599 1.00 81.62 70 ALA A C 1
ATOM 539 O O . ALA A 1 70 ? 20.875 -8.193 0.653 1.00 81.62 70 ALA A O 1
ATOM 540 N N . THR A 1 71 ? 22.812 -7.325 1.411 1.00 88.75 71 THR A N 1
ATOM 541 C CA . THR A 1 71 ? 22.226 -6.522 2.493 1.00 88.75 71 THR A CA 1
ATOM 542 C C . THR A 1 71 ? 21.299 -5.436 1.955 1.00 88.75 71 THR A C 1
ATOM 544 O O . THR A 1 71 ? 20.169 -5.348 2.411 1.00 88.75 71 THR A O 1
ATOM 547 N N . ALA A 1 72 ? 21.691 -4.698 0.910 1.00 91.06 72 ALA A N 1
ATOM 548 C CA . ALA A 1 72 ? 20.822 -3.671 0.323 1.00 91.06 72 ALA A CA 1
ATOM 549 C C . ALA A 1 72 ? 19.488 -4.233 -0.213 1.00 91.06 72 ALA A C 1
ATOM 551 O O . ALA A 1 72 ? 18.458 -3.561 -0.184 1.00 91.06 72 ALA A O 1
ATOM 552 N N . ILE A 1 73 ? 19.489 -5.476 -0.707 1.00 91.25 73 ILE A N 1
ATOM 553 C CA . ILE A 1 73 ? 18.266 -6.150 -1.159 1.00 91.25 73 ILE A CA 1
ATOM 554 C C . ILE A 1 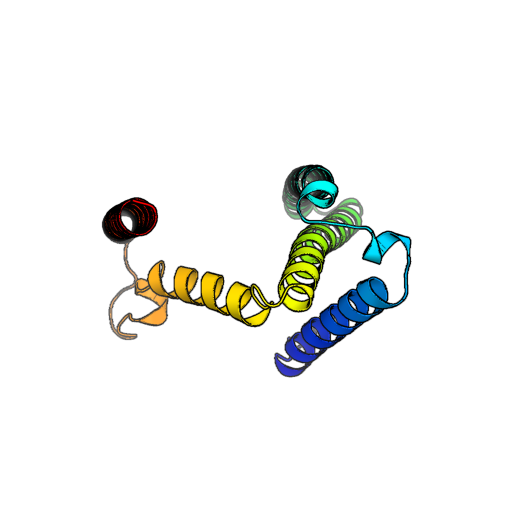73 ? 17.420 -6.638 0.022 1.00 91.25 73 ILE A C 1
ATOM 556 O O . ILE A 1 73 ? 16.195 -6.612 -0.076 1.00 91.25 73 ILE A O 1
ATOM 560 N N . GLU A 1 74 ? 18.040 -7.082 1.117 1.00 92.19 74 GLU A N 1
ATOM 561 C CA . GLU A 1 74 ? 17.329 -7.424 2.355 1.00 92.19 74 GLU A CA 1
ATOM 562 C C . GLU A 1 74 ? 16.634 -6.190 2.943 1.00 92.19 74 GLU A C 1
ATOM 564 O O . GLU A 1 74 ? 15.424 -6.250 3.165 1.00 92.19 74 GLU A O 1
ATOM 569 N N . ASP A 1 75 ? 17.351 -5.068 3.057 1.00 95.06 75 ASP A N 1
ATOM 570 C CA . ASP A 1 75 ? 16.808 -3.787 3.522 1.00 95.06 75 ASP A CA 1
ATOM 571 C C . ASP A 1 75 ? 15.638 -3.340 2.627 1.00 95.06 75 ASP A C 1
ATOM 573 O O . ASP A 1 75 ? 14.550 -3.037 3.107 1.00 95.06 75 ASP A O 1
ATOM 577 N N . LEU A 1 76 ? 15.784 -3.409 1.296 1.00 96.94 76 LEU A N 1
ATOM 578 C CA . LEU A 1 76 ? 14.685 -3.088 0.376 1.00 96.94 76 LEU A CA 1
ATOM 579 C C . LEU A 1 76 ? 13.438 -3.961 0.606 1.00 96.94 76 LEU A C 1
ATOM 581 O O . LEU A 1 76 ? 12.312 -3.481 0.469 1.00 96.94 76 LEU A O 1
ATOM 585 N N . VAL A 1 77 ? 13.610 -5.251 0.904 1.00 96.81 77 VAL A N 1
ATOM 586 C CA . VAL A 1 77 ? 12.481 -6.152 1.182 1.00 96.81 77 VAL A CA 1
ATOM 587 C C . VAL A 1 77 ? 11.794 -5.792 2.501 1.00 96.81 77 VAL A C 1
ATOM 589 O O . VAL A 1 77 ? 10.564 -5.881 2.557 1.00 96.81 77 VAL A O 1
ATOM 592 N N . GLU A 1 78 ? 12.553 -5.393 3.523 1.00 97.75 78 GLU A N 1
ATOM 593 C CA . GLU A 1 78 ? 12.035 -4.917 4.813 1.00 97.75 78 GLU A CA 1
ATOM 594 C C . GLU A 1 78 ? 11.173 -3.664 4.619 1.00 97.75 78 GLU A C 1
ATOM 596 O O . GLU A 1 78 ? 9.971 -3.708 4.884 1.00 97.75 78 GLU A O 1
ATOM 601 N N . GLU A 1 79 ? 11.716 -2.636 3.969 1.00 98.44 79 GLU A N 1
ATOM 602 C CA . GLU A 1 79 ? 11.018 -1.361 3.760 1.00 98.44 79 GLU A CA 1
ATOM 603 C C . GLU A 1 79 ? 9.776 -1.484 2.856 1.00 98.44 79 GLU A C 1
ATOM 605 O O . GLU A 1 79 ? 8.735 -0.847 3.061 1.00 98.44 79 GLU A O 1
ATOM 610 N N . LEU A 1 80 ? 9.826 -2.357 1.839 1.00 98.50 80 LEU A N 1
ATOM 611 C CA . LEU A 1 80 ? 8.637 -2.701 1.046 1.00 98.50 80 LEU A CA 1
ATOM 612 C C . LEU A 1 80 ? 7.555 -3.363 1.914 1.00 98.50 80 LEU A C 1
ATOM 614 O O . LEU A 1 80 ? 6.355 -3.166 1.680 1.00 98.50 80 LEU A O 1
ATOM 618 N N . GLY A 1 81 ? 7.978 -4.169 2.887 1.00 98.19 81 GLY A N 1
ATOM 619 C CA . GLY A 1 81 ? 7.125 -4.788 3.889 1.00 98.19 81 GLY A CA 1
ATOM 620 C C . GLY A 1 81 ? 6.478 -3.764 4.817 1.00 98.19 81 GLY A C 1
ATOM 621 O O . GLY A 1 81 ? 5.272 -3.862 5.056 1.00 98.19 81 GLY A O 1
ATOM 622 N N . ASP A 1 82 ? 7.219 -2.755 5.265 1.00 98.50 82 ASP A N 1
ATOM 623 C CA . ASP A 1 82 ? 6.717 -1.740 6.195 1.00 98.50 82 ASP A CA 1
ATOM 624 C C . ASP A 1 82 ? 5.732 -0.769 5.536 1.00 98.50 82 ASP A C 1
ATOM 626 O O . ASP A 1 82 ? 4.649 -0.496 6.072 1.00 98.50 82 ASP A O 1
ATOM 630 N N . VAL A 1 83 ? 5.967 -0.381 4.280 1.00 98.62 83 VAL A N 1
ATOM 631 C CA . VAL A 1 83 ? 4.947 0.341 3.501 1.00 98.62 83 VAL A CA 1
ATOM 632 C C . VAL A 1 83 ? 3.681 -0.511 3.311 1.00 98.62 83 VAL A C 1
ATOM 634 O O . VAL A 1 83 ? 2.558 0.001 3.420 1.00 98.62 83 VAL A O 1
ATOM 637 N N . LEU A 1 84 ? 3.816 -1.822 3.072 1.00 98.31 84 LEU A N 1
ATOM 638 C CA . LEU A 1 84 ? 2.667 -2.730 2.990 1.00 98.31 84 LEU A CA 1
ATOM 639 C C . LEU A 1 84 ? 1.946 -2.871 4.344 1.00 98.31 84 LEU A C 1
ATOM 641 O O . LEU A 1 84 ? 0.710 -2.904 4.377 1.00 98.31 84 LEU A O 1
ATOM 645 N N . LEU A 1 85 ? 2.681 -2.903 5.457 1.00 98.31 85 LEU A N 1
ATOM 646 C CA . LEU A 1 85 ? 2.134 -2.923 6.812 1.00 98.31 85 LEU A CA 1
ATOM 647 C C . LEU A 1 85 ? 1.237 -1.704 7.056 1.00 98.31 85 LEU A C 1
ATOM 649 O O . LEU A 1 85 ? 0.114 -1.862 7.545 1.00 98.31 85 LEU A O 1
ATOM 653 N N . GLN A 1 86 ? 1.668 -0.510 6.641 1.00 98.44 86 GLN A N 1
ATOM 654 C CA . GLN A 1 86 ? 0.857 0.707 6.751 1.00 98.44 86 GLN A CA 1
ATOM 655 C C . GLN A 1 86 ? -0.460 0.591 5.968 1.00 98.44 86 GLN A C 1
ATOM 657 O O . GLN A 1 86 ? -1.522 0.967 6.480 1.00 98.44 86 GLN A O 1
ATOM 662 N N . VAL A 1 87 ? -0.441 0.017 4.758 1.00 98.38 87 VAL A N 1
ATOM 663 C CA . VAL A 1 87 ? -1.664 -0.236 3.969 1.00 98.38 87 VAL A CA 1
ATOM 664 C C . VAL A 1 87 ? -2.606 -1.191 4.708 1.00 98.38 87 VAL A C 1
ATOM 666 O O . VAL A 1 87 ? -3.797 -0.897 4.844 1.00 98.38 87 VAL A O 1
ATOM 669 N N . LEU A 1 88 ? -2.087 -2.308 5.225 1.00 98.44 88 LEU A N 1
ATOM 670 C CA . LEU A 1 88 ? -2.885 -3.328 5.910 1.00 98.44 88 LEU A CA 1
ATOM 671 C C . LEU A 1 88 ? -3.457 -2.839 7.245 1.00 98.44 88 LEU A C 1
ATOM 673 O O . LEU A 1 88 ? -4.613 -3.131 7.552 1.00 98.44 88 LEU A O 1
ATOM 677 N N . MET A 1 89 ? -2.698 -2.059 8.018 1.00 98.56 89 MET A N 1
ATOM 678 C CA . MET A 1 89 ? -3.176 -1.452 9.264 1.00 98.56 89 MET A CA 1
ATOM 679 C C . MET A 1 89 ? -4.331 -0.479 9.007 1.00 98.56 89 MET A C 1
ATOM 681 O O . MET A 1 89 ? -5.346 -0.514 9.707 1.00 98.56 89 MET A O 1
ATOM 685 N N . ASN A 1 90 ? -4.220 0.356 7.969 1.00 98.56 90 ASN A N 1
ATOM 686 C CA . ASN A 1 90 ? -5.293 1.269 7.579 1.00 98.56 90 ASN A CA 1
ATOM 687 C C . ASN A 1 90 ? -6.521 0.521 7.037 1.00 98.56 90 ASN A C 1
ATOM 689 O O . ASN A 1 90 ? -7.644 0.898 7.374 1.00 98.56 90 ASN A O 1
ATOM 693 N N . ALA A 1 91 ? -6.335 -0.552 6.263 1.00 98.38 91 ALA A N 1
ATOM 694 C CA . ALA A 1 91 ? -7.437 -1.403 5.815 1.00 98.38 91 ALA A CA 1
ATOM 695 C C . ALA A 1 91 ? -8.174 -2.052 6.996 1.00 98.38 91 ALA A C 1
ATOM 697 O O . ALA A 1 91 ? -9.393 -1.930 7.088 1.00 98.38 91 ALA A O 1
ATOM 698 N N . ALA A 1 92 ? -7.446 -2.621 7.961 1.00 98.38 92 ALA A N 1
ATOM 699 C CA . ALA A 1 92 ? -8.043 -3.217 9.156 1.00 98.38 92 ALA A CA 1
ATOM 700 C C . ALA A 1 92 ? -8.837 -2.194 9.995 1.00 98.38 92 ALA A C 1
ATOM 702 O O . ALA A 1 92 ? -9.884 -2.524 10.555 1.00 98.38 92 ALA A O 1
ATOM 703 N N . ILE A 1 93 ? -8.380 -0.936 10.079 1.00 98.50 93 ILE A N 1
ATOM 704 C CA . ILE A 1 93 ? -9.145 0.152 10.719 1.00 98.50 93 ILE A CA 1
ATOM 705 C C . ILE A 1 93 ? -10.443 0.435 9.946 1.00 98.50 93 ILE A C 1
ATOM 707 O O . ILE A 1 93 ? -11.500 0.574 10.568 1.00 98.50 93 ILE A O 1
ATOM 711 N N . GLY A 1 94 ? -10.377 0.503 8.612 1.00 98.25 94 GLY A N 1
ATOM 712 C CA . GLY A 1 94 ? -11.544 0.705 7.749 1.00 98.25 94 GLY A CA 1
ATOM 713 C C . GLY A 1 94 ? -12.593 -0.397 7.909 1.00 98.25 94 GLY A C 1
ATOM 714 O O . GLY A 1 94 ? -13.780 -0.112 8.075 1.00 98.25 94 GLY A O 1
ATOM 715 N N . GLU A 1 95 ? -12.146 -1.648 7.972 1.00 98.31 95 GLU A N 1
ATOM 716 C CA . GLU A 1 95 ? -13.008 -2.823 8.126 1.00 98.31 95 GLU A CA 1
ATOM 717 C C . GLU A 1 95 ? -13.696 -2.844 9.489 1.00 98.31 95 GLU A C 1
ATOM 719 O O . GLU A 1 95 ? -14.905 -3.055 9.578 1.00 98.31 95 GLU A O 1
ATOM 724 N N . GLN A 1 96 ? -12.951 -2.548 10.558 1.00 97.44 96 GLN A N 1
ATOM 725 C CA . GLN A 1 96 ? -13.501 -2.430 11.912 1.00 97.44 96 GLN A CA 1
ATOM 726 C C . GLN A 1 96 ? -14.535 -1.305 12.029 1.00 97.44 96 GLN A C 1
ATOM 728 O O . GLN A 1 96 ? -15.478 -1.415 12.814 1.00 97.44 96 GLN A O 1
ATOM 733 N N . ALA A 1 97 ? -14.368 -0.232 11.255 1.00 97.31 97 ALA A N 1
ATOM 734 C CA . ALA A 1 97 ? -15.315 0.873 11.179 1.00 97.31 97 ALA A CA 1
ATOM 735 C C . ALA A 1 97 ? -16.479 0.616 10.199 1.00 97.31 97 ALA A C 1
ATOM 737 O O . ALA A 1 97 ? -17.418 1.412 10.160 1.00 97.31 97 ALA A O 1
ATOM 738 N N . GLY A 1 98 ? -16.428 -0.463 9.407 1.00 97.81 98 GLY A N 1
ATOM 739 C CA . GLY A 1 98 ? -17.403 -0.765 8.358 1.00 97.81 98 GLY A CA 1
ATOM 740 C C . GLY A 1 98 ? -17.411 0.254 7.213 1.00 97.81 98 GLY A C 1
ATOM 741 O O . GLY A 1 98 ? -18.463 0.480 6.617 1.00 97.81 98 GLY A O 1
ATOM 742 N N . THR A 1 99 ? -16.281 0.918 6.944 1.00 98.00 99 THR A N 1
ATOM 743 C CA . THR A 1 99 ? -16.189 2.000 5.948 1.00 98.00 99 THR A CA 1
ATOM 744 C C . THR A 1 99 ? -15.613 1.550 4.611 1.00 98.00 99 THR A C 1
ATOM 746 O O . THR A 1 99 ? -16.089 2.017 3.579 1.00 98.00 99 THR A O 1
ATOM 749 N N . PHE A 1 100 ? -14.600 0.684 4.626 1.00 98.38 100 PHE A N 1
ATOM 750 C CA . PHE A 1 100 ? -14.019 0.042 3.446 1.00 98.38 100 PHE A CA 1
ATOM 751 C C . PHE A 1 100 ? -13.231 -1.210 3.854 1.00 98.38 100 PHE A C 1
ATOM 753 O O . PHE A 1 100 ? -12.936 -1.405 5.031 1.00 98.38 100 PHE A O 1
ATOM 760 N N . THR A 1 101 ? -12.873 -2.032 2.874 1.00 97.88 101 THR A N 1
ATOM 761 C CA . THR A 1 101 ? -12.141 -3.294 3.040 1.00 97.88 101 THR A CA 1
ATOM 762 C C . THR A 1 101 ? -10.794 -3.288 2.323 1.00 97.88 101 THR A C 1
ATOM 764 O O . THR A 1 101 ? -10.570 -2.495 1.403 1.00 97.88 101 THR A O 1
ATOM 767 N N . LEU A 1 102 ? -9.896 -4.209 2.690 1.00 97.44 102 LEU A N 1
ATOM 768 C CA . LEU A 1 102 ? -8.680 -4.453 1.909 1.00 97.44 102 LEU A CA 1
ATOM 769 C C . LEU A 1 102 ? -9.013 -4.845 0.460 1.00 97.44 102 LEU A C 1
ATOM 771 O O . LEU A 1 102 ? -8.328 -4.405 -0.462 1.00 97.44 102 LEU A O 1
ATOM 775 N N . ALA A 1 103 ? -10.083 -5.618 0.248 1.00 97.38 103 ALA A N 1
ATOM 776 C CA . ALA A 1 103 ? -10.546 -5.994 -1.088 1.00 97.38 103 ALA A CA 1
ATOM 777 C C . ALA A 1 103 ? -10.856 -4.757 -1.944 1.00 97.38 103 ALA A C 1
ATOM 779 O O . ALA A 1 103 ? -10.337 -4.634 -3.049 1.00 97.38 103 ALA A O 1
ATOM 780 N N . GLU A 1 104 ? -11.590 -3.781 -1.405 1.00 98.19 104 GLU A N 1
ATOM 781 C CA . GLU A 1 104 ? -11.889 -2.532 -2.118 1.00 98.19 104 GLU A CA 1
ATOM 782 C C . GLU A 1 104 ? -10.628 -1.706 -2.428 1.00 98.19 104 GLU A C 1
ATOM 784 O O . GLU A 1 104 ? -10.553 -1.057 -3.478 1.00 98.19 104 GLU A O 1
ATOM 789 N N . VAL A 1 105 ? -9.613 -1.728 -1.553 1.00 98.06 105 VAL A N 1
ATOM 790 C CA . VAL A 1 105 ? -8.310 -1.087 -1.817 1.00 98.06 105 VAL A CA 1
ATOM 791 C C . VAL A 1 105 ? -7.612 -1.756 -3.005 1.00 98.06 105 VAL A C 1
ATOM 793 O O . VAL A 1 105 ? -7.165 -1.056 -3.921 1.00 98.06 105 VAL A O 1
ATOM 796 N N . LEU A 1 106 ? -7.554 -3.092 -3.011 1.00 96.88 106 LEU A N 1
ATOM 797 C CA . LEU A 1 106 ? -6.934 -3.890 -4.072 1.00 96.88 106 LEU A CA 1
ATOM 798 C C . LEU A 1 106 ? -7.663 -3.717 -5.410 1.00 96.88 106 LEU A C 1
ATOM 800 O O . LEU A 1 106 ? -7.030 -3.382 -6.410 1.00 96.88 106 LEU A O 1
ATOM 804 N N . GLU A 1 107 ? -8.991 -3.825 -5.418 1.00 97.62 107 GLU A N 1
ATOM 805 C CA . GLU A 1 107 ? -9.827 -3.600 -6.604 1.00 97.62 107 GLU A CA 1
ATOM 806 C C . GLU A 1 107 ? -9.624 -2.188 -7.173 1.00 97.62 107 GLU A C 1
ATOM 808 O O . GLU A 1 107 ? -9.517 -1.986 -8.386 1.00 97.62 107 GLU A O 1
ATOM 813 N N . THR A 1 108 ? -9.513 -1.181 -6.299 1.00 96.50 108 THR A N 1
ATOM 814 C CA . THR A 1 108 ? -9.314 0.212 -6.718 1.00 96.50 108 THR A CA 1
ATOM 815 C C . THR A 1 108 ? -7.964 0.423 -7.406 1.00 96.50 108 THR A C 1
ATOM 817 O O . THR A 1 108 ? -7.886 1.174 -8.390 1.00 96.50 108 THR A O 1
ATOM 820 N N . VAL A 1 109 ? -6.884 -0.180 -6.895 1.00 96.75 109 VAL A N 1
ATOM 821 C CA . VAL A 1 109 ? -5.562 -0.065 -7.528 1.00 96.75 109 VAL A CA 1
ATOM 822 C C . VAL A 1 109 ? -5.472 -0.927 -8.786 1.00 96.75 109 VAL A C 1
ATOM 824 O O . VAL A 1 109 ? -4.984 -0.427 -9.797 1.00 96.75 109 VAL A O 1
ATOM 827 N N . GLU A 1 110 ? -6.034 -2.135 -8.787 1.00 96.94 110 GLU A N 1
ATOM 828 C CA . GLU A 1 110 ? -6.091 -3.015 -9.959 1.00 96.94 110 GLU A CA 1
ATOM 829 C C . GLU A 1 110 ? -6.828 -2.341 -11.122 1.00 96.94 110 GLU A C 1
ATOM 831 O O . GLU A 1 110 ? -6.252 -2.138 -12.192 1.00 96.94 110 GLU A O 1
ATOM 836 N N . ALA A 1 111 ? -8.056 -1.864 -10.898 1.00 95.88 111 ALA A N 1
ATOM 837 C CA . ALA A 1 111 ? -8.832 -1.171 -11.924 1.00 95.88 111 ALA A CA 1
ATOM 838 C C . ALA A 1 111 ? -8.129 0.100 -12.435 1.00 95.88 111 ALA A C 1
ATOM 840 O O . ALA A 1 111 ? -8.275 0.484 -13.599 1.00 95.88 111 ALA A O 1
ATOM 841 N N . LYS A 1 112 ? -7.358 0.787 -11.578 1.00 94.94 112 LYS A N 1
ATOM 842 C CA . LYS A 1 112 ? -6.526 1.928 -11.993 1.00 94.94 112 LYS A CA 1
ATOM 843 C C . LYS A 1 112 ? -5.382 1.478 -12.900 1.00 94.94 112 LYS A C 1
ATOM 845 O O . LYS A 1 112 ? -5.126 2.165 -13.887 1.00 94.94 112 LYS A O 1
ATOM 850 N N . MET A 1 113 ? -4.710 0.378 -12.573 1.00 96.81 113 MET A N 1
ATOM 851 C CA . MET A 1 113 ? -3.603 -0.146 -13.368 1.00 96.81 113 MET A CA 1
ATOM 852 C C . MET A 1 113 ? -4.082 -0.667 -14.721 1.00 96.81 113 MET A C 1
ATOM 854 O O . MET A 1 113 ? -3.515 -0.255 -15.729 1.00 96.81 113 MET A O 1
ATOM 858 N N . LEU A 1 114 ? -5.174 -1.437 -14.772 1.00 95.19 114 LEU A N 1
ATOM 859 C CA . LEU A 1 114 ? -5.772 -1.907 -16.027 1.00 95.19 114 LEU A CA 1
ATOM 860 C C . LEU A 1 114 ? -6.153 -0.731 -16.940 1.00 95.19 114 LEU A C 1
ATOM 862 O O . LEU A 1 114 ? -5.675 -0.637 -18.068 1.00 95.19 114 LEU A O 1
ATOM 866 N N . ARG A 1 115 ? -6.901 0.250 -16.411 1.00 94.19 115 ARG A N 1
ATOM 867 C CA . ARG A 1 115 ? -7.322 1.443 -17.169 1.00 94.19 115 ARG A CA 1
ATOM 868 C C . ARG A 1 115 ? -6.150 2.272 -17.705 1.00 94.19 115 ARG A C 1
ATOM 870 O O . ARG A 1 115 ? -6.295 2.944 -18.721 1.00 94.19 115 ARG A O 1
ATOM 877 N N . ARG A 1 116 ? -5.017 2.304 -16.996 1.00 94.69 116 ARG A N 1
ATOM 878 C CA . ARG A 1 116 ? -3.830 3.081 -17.395 1.00 94.69 116 ARG A CA 1
ATOM 879 C C . ARG A 1 116 ? -2.934 2.360 -18.401 1.00 94.69 116 ARG A C 1
ATOM 881 O O . ARG A 1 116 ? -2.082 3.016 -18.990 1.00 94.69 116 ARG A O 1
ATOM 888 N N . HIS A 1 117 ? -3.144 1.062 -18.613 1.00 94.81 117 HIS A N 1
ATOM 889 C CA . HIS A 1 117 ? -2.328 0.237 -19.503 1.00 94.81 117 HIS A CA 1
ATOM 890 C C . HIS A 1 117 ? -3.180 -0.550 -20.514 1.00 94.81 117 HIS A C 1
ATOM 892 O O . HIS A 1 117 ? -2.990 -1.759 -20.666 1.00 94.81 117 HIS A O 1
ATOM 898 N N . PRO A 1 118 ? -4.102 0.096 -21.256 1.00 92.88 118 PRO A N 1
ATOM 899 C CA . PRO A 1 118 ? -4.910 -0.612 -22.251 1.00 92.88 118 PRO A CA 1
ATOM 900 C C . PRO A 1 118 ? -4.039 -1.189 -23.378 1.00 92.88 118 PRO A C 1
ATOM 902 O O . PRO A 1 118 ? -4.373 -2.212 -23.960 1.00 92.88 118 PRO A O 1
ATOM 905 N N . HIS A 1 119 ? -2.863 -0.609 -23.636 1.00 91.25 119 HIS A N 1
ATOM 906 C CA . HIS A 1 119 ? -1.880 -1.167 -24.567 1.00 91.25 119 HIS A CA 1
ATOM 907 C C . HIS A 1 119 ? -1.292 -2.523 -24.134 1.00 91.25 119 HIS A C 1
ATOM 909 O O . HIS A 1 119 ? -0.733 -3.224 -24.973 1.00 91.25 119 HIS A O 1
ATOM 915 N N . VAL A 1 120 ? -1.407 -2.895 -22.855 1.00 92.50 120 VAL A N 1
ATOM 916 C CA . VAL A 1 120 ? -1.017 -4.221 -22.350 1.00 92.50 120 VAL A CA 1
ATOM 917 C C . VAL A 1 120 ? -2.223 -5.159 -22.303 1.00 92.50 120 VAL A C 1
ATOM 919 O O . VAL A 1 120 ? -2.121 -6.298 -22.745 1.00 92.50 120 VAL A O 1
ATOM 922 N N . PHE A 1 121 ? -3.362 -4.694 -21.776 1.00 93.25 121 PHE A N 1
ATOM 923 C CA . PHE A 1 121 ? -4.496 -5.564 -21.423 1.00 93.25 121 PHE A CA 1
ATOM 924 C C . PHE A 1 121 ? -5.642 -5.601 -22.447 1.00 93.25 121 PHE A C 1
ATOM 926 O O . PHE A 1 121 ? -6.475 -6.500 -22.391 1.00 93.25 121 PHE A O 1
ATOM 933 N N . GLU A 1 122 ? -5.694 -4.646 -23.377 1.00 89.50 122 GLU A N 1
ATOM 934 C CA . GLU A 1 122 ? -6.765 -4.498 -24.379 1.00 89.50 122 GLU A CA 1
ATOM 935 C C . GLU A 1 122 ? -6.218 -4.442 -25.819 1.00 89.50 122 GLU A C 1
ATOM 937 O O . GLU A 1 122 ? -6.969 -4.228 -26.772 1.00 89.50 122 GLU A O 1
ATOM 942 N N . ARG A 1 123 ? -4.903 -4.621 -25.996 1.00 88.00 123 ARG A N 1
ATOM 943 C CA . ARG A 1 123 ? -4.243 -4.612 -27.305 1.00 88.00 123 ARG A CA 1
ATOM 944 C C . ARG A 1 123 ? -4.493 -5.920 -28.050 1.00 88.00 123 ARG A C 1
ATOM 946 O O . ARG A 1 123 ? -4.425 -7.003 -27.476 1.00 88.00 123 ARG A O 1
ATOM 953 N N . ASP A 1 124 ? -4.711 -5.792 -29.355 1.00 88.94 124 ASP A N 1
ATOM 954 C CA . ASP A 1 124 ? -4.648 -6.911 -30.289 1.00 88.94 124 ASP A CA 1
ATOM 955 C C . ASP A 1 124 ? -3.239 -7.543 -30.244 1.00 88.94 124 ASP A C 1
ATOM 957 O O . ASP A 1 124 ? -2.265 -6.835 -30.527 1.00 88.94 124 ASP A O 1
ATOM 961 N N . PRO A 1 125 ? -3.101 -8.837 -29.893 1.00 87.25 125 PRO A N 1
ATOM 962 C CA . PRO A 1 125 ? -1.809 -9.520 -29.847 1.00 87.25 125 PRO A CA 1
ATOM 963 C C . PRO A 1 125 ? -1.022 -9.458 -31.163 1.00 87.25 125 PRO A C 1
ATOM 965 O O . PRO A 1 125 ? 0.206 -9.523 -31.125 1.00 87.25 125 PRO A O 1
ATOM 968 N N . ASP A 1 126 ? -1.711 -9.308 -32.300 1.00 91.19 126 ASP A N 1
ATOM 969 C CA . ASP A 1 126 ? -1.105 -9.263 -33.633 1.00 91.19 126 ASP A CA 1
ATOM 970 C C . ASP A 1 126 ? -0.724 -7.837 -34.085 1.00 91.19 126 ASP A C 1
ATOM 972 O O . ASP A 1 126 ? -0.034 -7.660 -35.095 1.00 91.19 126 ASP A O 1
ATOM 976 N N . ALA A 1 127 ? -1.139 -6.794 -33.355 1.00 88.62 127 ALA A N 1
ATOM 977 C CA . ALA A 1 127 ? -0.722 -5.420 -33.634 1.00 88.62 127 ALA A CA 1
ATOM 978 C C . ALA A 1 127 ? 0.771 -5.222 -33.302 1.00 88.62 127 ALA A C 1
ATOM 980 O O . ALA A 1 127 ? 1.297 -5.924 -32.446 1.00 88.62 127 ALA A O 1
ATOM 981 N N . PRO A 1 128 ? 1.491 -4.256 -33.899 1.00 89.31 128 PRO A N 1
ATOM 982 C CA . PRO A 1 128 ? 2.835 -3.887 -33.443 1.00 89.31 128 PRO A CA 1
ATOM 983 C C . PRO A 1 128 ? 2.815 -3.306 -32.020 1.00 89.31 128 PRO A C 1
ATOM 985 O O . PRO A 1 128 ? 1.771 -2.865 -31.530 1.00 89.31 128 PRO A O 1
ATOM 988 N N . GLU A 1 129 ? 3.959 -3.346 -31.330 1.00 91.88 129 GLU A N 1
ATOM 989 C CA . GLU A 1 129 ? 4.097 -2.667 -30.038 1.00 91.88 129 GLU A CA 1
ATOM 990 C C . GLU A 1 129 ? 4.001 -1.151 -30.239 1.00 91.88 129 GLU A C 1
ATOM 992 O O . GLU A 1 129 ? 4.544 -0.633 -31.221 1.00 91.88 129 GLU A O 1
ATOM 997 N N . PRO A 1 130 ? 3.299 -0.434 -29.347 1.00 91.12 130 PRO A N 1
ATOM 998 C CA . PRO A 1 130 ? 3.184 1.009 -29.452 1.00 91.12 130 PRO A CA 1
ATOM 999 C C . PRO A 1 130 ? 4.535 1.674 -29.192 1.00 91.12 130 PRO A C 1
ATOM 1001 O O . PRO A 1 130 ? 5.305 1.270 -28.323 1.00 91.12 130 PRO A O 1
ATOM 1004 N N . THR A 1 131 ? 4.793 2.741 -29.930 1.00 95.00 131 THR A N 1
ATOM 1005 C CA . THR A 1 131 ? 5.946 3.614 -29.717 1.00 95.00 131 THR A CA 1
ATOM 1006 C C . THR A 1 131 ? 5.760 4.489 -28.476 1.00 95.00 131 THR A C 1
ATOM 1008 O O . THR A 1 131 ? 4.634 4.799 -28.081 1.00 95.00 131 THR A O 1
ATOM 1011 N N . ASP A 1 132 ? 6.858 4.997 -27.908 1.00 94.75 132 ASP A N 1
ATOM 1012 C CA . ASP A 1 132 ? 6.816 5.949 -26.785 1.00 94.75 132 ASP A CA 1
ATOM 1013 C C . ASP A 1 132 ? 5.945 7.181 -27.082 1.00 94.75 132 ASP A C 1
ATOM 1015 O O . ASP A 1 132 ? 5.257 7.702 -26.203 1.00 94.75 132 ASP A O 1
ATOM 1019 N N . ALA A 1 133 ? 5.936 7.639 -28.339 1.00 95.12 133 ALA A N 1
ATOM 1020 C CA . ALA A 1 133 ? 5.109 8.759 -28.773 1.00 95.12 133 ALA A CA 1
ATOM 1021 C C . ALA A 1 133 ? 3.608 8.428 -28.693 1.00 95.12 133 ALA A C 1
ATOM 1023 O O . ALA A 1 133 ? 2.820 9.239 -28.204 1.00 95.12 133 ALA A O 1
ATOM 1024 N N . GLU A 1 134 ? 3.208 7.233 -29.130 1.00 92.94 134 GLU A N 1
ATOM 1025 C CA . GLU A 1 134 ? 1.821 6.761 -29.036 1.00 92.94 134 GLU A CA 1
ATOM 1026 C C . GLU A 1 134 ? 1.403 6.538 -27.579 1.00 92.94 134 GLU A C 1
ATOM 1028 O O . GLU A 1 134 ? 0.305 6.942 -27.183 1.00 92.94 134 GLU A O 1
ATOM 1033 N N . LEU A 1 135 ? 2.295 5.973 -26.757 1.00 94.44 135 LEU A N 1
ATOM 1034 C CA . LEU A 1 135 ? 2.076 5.801 -25.320 1.00 94.44 135 LEU A CA 1
ATOM 1035 C C . LEU A 1 135 ? 1.913 7.145 -24.601 1.00 94.44 135 LEU A C 1
ATOM 1037 O O . LEU A 1 135 ? 1.025 7.286 -23.761 1.00 94.44 135 LEU A O 1
ATOM 1041 N N . SER A 1 136 ? 2.706 8.157 -24.961 1.00 94.38 136 SER A N 1
ATOM 1042 C CA . SER A 1 136 ? 2.596 9.506 -24.397 1.00 94.38 136 SER A CA 1
ATOM 1043 C C . SER A 1 136 ? 1.242 10.153 -24.713 1.00 94.38 136 SER A C 1
ATOM 1045 O O . SER A 1 136 ? 0.580 10.679 -23.814 1.00 94.38 136 SER A O 1
ATOM 1047 N N . VAL A 1 137 ? 0.771 10.048 -25.962 1.00 94.38 137 VAL A N 1
ATOM 1048 C CA . VAL A 1 137 ? -0.557 10.548 -26.363 1.00 94.38 137 VAL A CA 1
ATOM 1049 C C . VAL A 1 137 ? -1.675 9.812 -25.617 1.00 94.38 137 VAL A C 1
ATOM 1051 O O . VAL A 1 137 ? -2.604 10.447 -25.108 1.00 94.38 137 VAL A O 1
ATOM 1054 N N . GLN A 1 138 ? -1.581 8.484 -25.511 1.00 92.94 138 GLN A N 1
ATOM 1055 C CA . GLN A 1 138 ? -2.542 7.669 -24.766 1.00 92.94 138 GLN A CA 1
ATOM 1056 C C . GLN A 1 138 ? -2.579 8.059 -23.280 1.00 92.94 138 GLN A C 1
ATOM 1058 O O . GLN A 1 138 ? -3.661 8.219 -22.709 1.00 92.94 138 GLN A O 1
ATOM 1063 N N . TRP A 1 139 ? -1.415 8.259 -22.661 1.00 93.81 139 TRP A N 1
ATOM 1064 C CA . TRP A 1 139 ? -1.303 8.669 -21.265 1.00 93.81 139 TRP A CA 1
ATOM 1065 C C . TRP A 1 139 ? -1.991 10.010 -21.006 1.00 93.81 139 TRP A C 1
ATOM 1067 O O . TRP A 1 139 ? -2.804 10.112 -20.086 1.00 93.81 139 TRP A O 1
ATOM 1077 N N . GLU A 1 140 ? -1.738 11.023 -21.837 1.00 94.88 140 GLU A N 1
ATOM 1078 C CA . GLU A 1 140 ? -2.371 12.336 -21.680 1.00 94.88 140 GLU A CA 1
ATOM 1079 C C . GLU A 1 140 ? -3.896 12.269 -21.802 1.00 94.88 140 GLU A C 1
ATOM 1081 O O . GLU A 1 140 ? -4.609 12.881 -20.996 1.00 94.88 140 GLU A O 1
ATOM 1086 N N . ALA A 1 141 ? -4.414 11.470 -22.740 1.00 93.75 141 ALA A N 1
ATOM 1087 C CA . ALA A 1 141 ? -5.849 11.236 -22.876 1.00 93.75 141 ALA A CA 1
ATOM 1088 C C . ALA A 1 141 ? -6.445 10.583 -21.613 1.00 93.75 141 ALA A C 1
ATOM 1090 O O . ALA A 1 141 ? -7.454 11.056 -21.080 1.00 93.75 141 ALA A O 1
ATOM 1091 N N . ILE A 1 142 ? -5.785 9.552 -21.071 1.00 93.56 142 ILE A N 1
ATOM 1092 C CA . ILE A 1 142 ? -6.203 8.879 -19.831 1.00 93.56 142 ILE A CA 1
ATOM 1093 C C . ILE A 1 142 ? -6.183 9.859 -18.652 1.00 93.56 142 ILE A C 1
ATOM 1095 O O . ILE A 1 142 ? -7.144 9.940 -17.882 1.00 93.56 142 ILE A O 1
ATOM 1099 N N . LYS A 1 143 ? -5.116 10.653 -18.508 1.00 93.62 143 LYS A N 1
ATOM 1100 C CA . LYS A 1 143 ? -5.000 11.662 -17.448 1.00 93.62 143 LYS A CA 1
ATOM 1101 C C . LYS A 1 143 ? -6.071 12.741 -17.560 1.00 93.62 143 LYS A C 1
ATOM 1103 O O . LYS A 1 143 ? -6.577 13.179 -16.525 1.00 93.62 143 LYS A O 1
ATOM 1108 N N . ALA A 1 144 ? -6.429 13.163 -18.772 1.00 94.25 144 ALA A N 1
ATOM 1109 C CA . ALA A 1 144 ? -7.511 14.115 -18.997 1.00 94.25 144 ALA A CA 1
ATOM 1110 C C . ALA A 1 144 ? -8.861 13.559 -18.521 1.00 94.25 144 ALA A C 1
ATOM 1112 O O . ALA A 1 144 ? -9.524 14.211 -17.710 1.00 94.25 144 ALA A O 1
ATOM 1113 N N . ALA A 1 145 ? -9.205 12.330 -18.914 1.00 92.94 145 ALA A N 1
ATOM 1114 C CA . ALA A 1 145 ? -10.430 11.665 -18.471 1.00 92.94 145 ALA A CA 1
ATOM 1115 C C . ALA A 1 145 ? -10.469 11.460 -16.941 1.00 92.94 145 ALA A C 1
ATOM 1117 O O . ALA A 1 145 ? -11.494 11.692 -16.298 1.00 92.94 145 ALA A O 1
ATOM 1118 N N . GLU A 1 146 ? -9.342 11.095 -16.313 1.00 91.94 146 GLU A N 1
ATOM 1119 C CA . GLU A 1 146 ? -9.255 10.968 -14.850 1.00 91.94 146 GLU A CA 1
ATOM 1120 C C . GLU A 1 146 ? -9.503 12.299 -14.122 1.00 91.94 146 GLU A C 1
ATOM 1122 O O . GLU A 1 146 ? -10.149 12.317 -13.066 1.00 91.94 146 GLU A O 1
ATOM 1127 N N . ARG A 1 147 ? -8.981 13.412 -14.660 1.00 92.25 147 ARG A N 1
ATOM 1128 C CA . ARG A 1 147 ? -9.201 14.756 -14.103 1.00 92.25 147 ARG A CA 1
ATOM 1129 C C . ARG A 1 147 ? -10.675 15.139 -14.172 1.00 92.25 147 ARG A C 1
ATOM 1131 O O . ARG A 1 147 ? -11.218 15.604 -13.169 1.00 92.25 147 ARG A O 1
ATOM 1138 N N . GLU A 1 148 ? -11.320 14.890 -15.307 1.00 93.75 148 GLU A N 1
ATOM 1139 C CA . GLU A 1 148 ? -12.745 15.161 -15.497 1.00 93.75 148 GLU A CA 1
ATOM 1140 C C . GLU A 1 148 ? -13.611 14.335 -14.535 1.00 93.75 148 GLU A C 1
ATOM 1142 O O . GLU A 1 148 ? -14.403 14.896 -13.775 1.00 93.75 148 GLU A O 1
ATOM 1147 N N . ALA A 1 149 ? -13.389 13.019 -14.462 1.00 91.06 149 ALA A N 1
ATOM 1148 C CA . ALA A 1 149 ? -14.116 12.146 -13.541 1.00 91.06 149 ALA A CA 1
ATOM 1149 C C . ALA A 1 149 ? -13.925 12.562 -12.069 1.00 91.06 149 ALA A C 1
ATOM 1151 O O . ALA A 1 149 ? -14.851 12.491 -11.255 1.00 91.06 149 ALA A O 1
ATOM 1152 N N . ARG A 1 150 ? -12.723 13.027 -11.692 1.00 90.50 150 ARG A N 1
ATOM 1153 C CA . ARG A 1 150 ? -12.471 13.566 -10.346 1.00 90.50 150 ARG A CA 1
ATOM 1154 C C . ARG A 1 150 ? -13.266 14.847 -10.093 1.00 90.50 150 ARG A C 1
ATOM 1156 O O . ARG A 1 150 ? -13.857 14.950 -9.020 1.00 90.50 150 ARG A O 1
ATOM 1163 N N . ALA A 1 151 ? -13.301 15.779 -11.043 1.00 92.38 151 ALA A N 1
ATOM 1164 C CA . ALA A 1 151 ? -14.071 17.015 -10.920 1.00 92.38 151 ALA A CA 1
ATOM 1165 C C . ALA A 1 151 ? -15.575 16.734 -10.760 1.00 92.38 151 ALA A C 1
ATOM 1167 O O . ALA A 1 151 ? -16.206 17.269 -9.851 1.00 92.38 151 ALA A O 1
ATOM 1168 N N . GLN A 1 152 ? -16.124 15.810 -11.556 1.00 92.56 152 GLN A N 1
ATOM 1169 C CA . GLN A 1 152 ? -17.526 15.388 -11.455 1.00 92.56 152 GLN A CA 1
ATOM 1170 C C . GLN A 1 152 ? -17.857 14.787 -10.079 1.00 92.56 152 GLN A C 1
ATOM 1172 O O . GLN A 1 152 ? -18.885 15.118 -9.487 1.00 92.56 152 GLN A O 1
ATOM 1177 N N . ARG A 1 153 ? -16.974 13.945 -9.517 1.00 91.50 153 ARG A N 1
ATOM 1178 C CA . ARG A 1 153 ? -17.158 13.392 -8.160 1.00 91.50 153 ARG A CA 1
ATOM 1179 C C . ARG A 1 153 ? -17.146 14.461 -7.069 1.00 91.50 153 ARG A C 1
ATOM 1181 O O . ARG A 1 153 ? -17.896 14.327 -6.104 1.00 91.50 153 ARG A O 1
ATOM 1188 N N . ILE A 1 154 ? -16.297 15.482 -7.201 1.00 90.12 154 ILE A N 1
ATOM 1189 C CA . ILE A 1 154 ? -16.231 16.604 -6.253 1.00 90.12 154 ILE A CA 1
ATOM 1190 C C . ILE A 1 154 ? -17.536 17.403 -6.313 1.00 90.12 154 ILE A C 1
ATOM 1192 O O . ILE A 1 154 ? -18.206 17.524 -5.290 1.00 90.12 154 ILE A O 1
ATOM 1196 N N . ALA A 1 155 ? -17.965 17.812 -7.510 1.00 90.25 155 ALA A N 1
ATOM 1197 C CA . ALA A 1 155 ? -19.220 18.540 -7.700 1.00 90.25 155 ALA A CA 1
ATOM 1198 C C . ALA A 1 155 ? -20.435 17.759 -7.158 1.00 90.25 155 ALA A C 1
ATOM 1200 O O . ALA A 1 155 ? -21.300 18.310 -6.480 1.00 90.25 155 ALA A O 1
ATOM 1201 N N . ALA A 1 156 ? -20.479 16.440 -7.381 1.00 87.69 156 ALA A N 1
ATOM 1202 C CA . ALA A 1 156 ? -21.548 15.580 -6.874 1.00 87.69 156 ALA A CA 1
ATOM 1203 C C . ALA A 1 156 ? -21.526 15.377 -5.346 1.00 87.69 156 ALA A C 1
ATOM 1205 O O . ALA A 1 156 ? -22.542 14.967 -4.778 1.00 87.69 156 ALA A O 1
ATOM 1206 N N . ARG A 1 157 ? -20.382 15.583 -4.676 1.00 87.75 157 ARG A N 1
ATOM 1207 C CA . ARG A 1 157 ? -20.300 15.607 -3.205 1.00 87.75 157 ARG A CA 1
ATOM 1208 C C . ARG A 1 157 ? -20.811 16.937 -2.667 1.00 87.75 157 ARG A C 1
ATOM 1210 O O . ARG A 1 157 ? -21.669 16.915 -1.796 1.00 87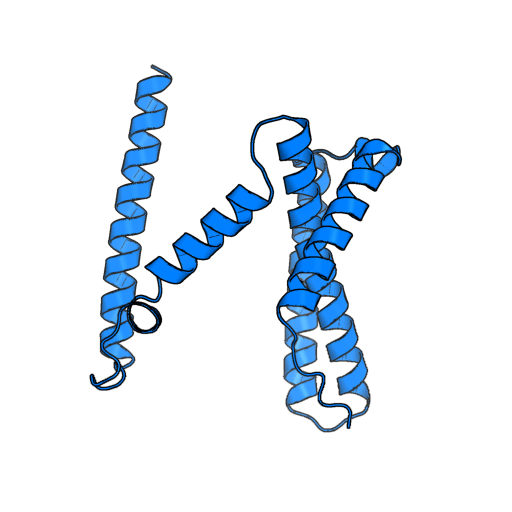.75 157 ARG A O 1
ATOM 1217 N N . GLU A 1 158 ? -20.353 18.052 -3.232 1.00 87.88 158 GLU A N 1
ATOM 1218 C CA . GLU A 1 158 ? -20.766 19.405 -2.831 1.00 87.88 158 GLU A CA 1
ATOM 1219 C C . GLU A 1 158 ? -22.287 19.599 -2.945 1.00 87.88 158 GLU A C 1
ATOM 1221 O O . GLU A 1 158 ? -22.920 20.120 -2.024 1.00 87.88 158 GLU A O 1
ATOM 1226 N N . ALA A 1 159 ? -22.891 19.078 -4.019 1.00 83.44 159 ALA A N 1
ATOM 1227 C CA . ALA A 1 159 ? -24.337 19.113 -4.235 1.00 83.44 159 ALA A CA 1
ATOM 1228 C C . ALA A 1 159 ? -25.151 18.229 -3.267 1.00 83.44 159 ALA A C 1
ATOM 1230 O O . ALA A 1 159 ? -26.349 18.437 -3.129 1.00 83.44 159 ALA A O 1
ATOM 1231 N N . ARG A 1 160 ? -24.534 17.230 -2.618 1.00 80.00 160 ARG A N 1
ATOM 1232 C CA . ARG A 1 160 ? -25.192 16.359 -1.620 1.00 80.00 160 ARG A CA 1
ATOM 1233 C C . ARG A 1 160 ? -25.105 16.901 -0.195 1.00 80.00 160 ARG A C 1
ATOM 1235 O O . ARG A 1 160 ? -25.850 16.451 0.668 1.00 80.00 160 ARG A O 1
ATOM 1242 N N . THR A 1 161 ? -24.174 17.815 0.051 1.00 75.06 161 THR A N 1
ATOM 1243 C CA . THR A 1 161 ? -23.978 18.499 1.335 1.00 75.06 161 THR A CA 1
ATOM 1244 C C . THR A 1 161 ? -24.654 19.873 1.408 1.00 75.06 161 THR A C 1
ATOM 1246 O O . THR A 1 161 ? -24.550 20.520 2.447 1.00 75.06 161 THR A O 1
ATOM 1249 N N . SER A 1 162 ? -25.317 20.309 0.329 1.00 57.03 162 SER A N 1
ATOM 1250 C CA . SER A 1 162 ? -26.089 21.562 0.230 1.00 57.03 162 SER A CA 1
ATOM 1251 C C . SER A 1 162 ? -27.586 21.280 0.285 1.00 57.03 162 SER A C 1
ATOM 1253 O O . SER A 1 162 ? -28.313 22.108 0.874 1.00 57.03 162 SER A O 1
#

pLDDT: mean 91.03, std 12.16, range [34.66, 98.62]